Protein AF-A0A925KBS2-F1 (afdb_monomer_lite)

Radius of gyration: 14.4 Å; chains: 1; bounding box: 31×22×38 Å

Secondary structure (DSSP, 8-state):
-HHHHHIIIIIHHHHHHHHHHHTT--HHHHHHHHHHHHSPPPTHHHHHHHHTT--HHHHHHHHHHHHHHHHHHHHHHHHHHHHH-

pLDDT: mean 96.73, std 1.97, range [84.5, 98.5]

Structure (mmCIF, N/CA/C/O backbone):
data_AF-A0A925KBS2-F1
#
_entry.id   AF-A0A925KBS2-F1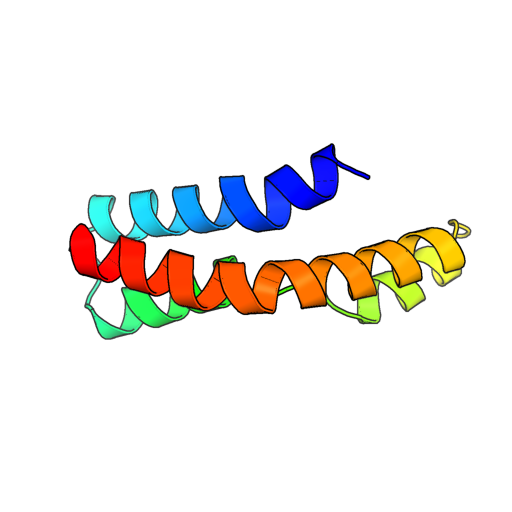
#
loop_
_atom_site.group_PDB
_atom_site.id
_atom_site.type_symbol
_atom_site.label_atom_id
_atom_site.label_alt_id
_atom_site.label_comp_id
_atom_site.label_asym_id
_atom_site.label_entity_id
_atom_site.label_seq_id
_atom_site.pdbx_PDB_ins_code
_atom_site.Cartn_x
_atom_site.Cartn_y
_atom_site.Cartn_z
_atom_site.occupancy
_atom_site.B_iso_or_equiv
_atom_site.auth_seq_id
_atom_site.auth_comp_id
_atom_site.auth_asym_id
_atom_site.auth_atom_id
_atom_site.pdbx_PDB_model_num
ATOM 1 N N . ALA A 1 1 ? -1.066 1.438 -16.917 1.00 84.50 1 ALA A N 1
ATOM 2 C CA . ALA A 1 1 ? -0.599 2.223 -15.750 1.00 84.50 1 ALA A CA 1
ATOM 3 C C . ALA A 1 1 ? -1.725 2.457 -14.742 1.00 84.50 1 ALA A C 1
ATOM 5 O O . ALA A 1 1 ? -1.606 1.967 -13.629 1.00 84.50 1 ALA A O 1
ATOM 6 N N . ALA A 1 2 ? -2.825 3.118 -15.138 1.00 91.12 2 ALA A N 1
ATOM 7 C CA . ALA A 1 2 ? -3.951 3.438 -14.248 1.00 91.12 2 ALA A CA 1
ATOM 8 C C . ALA A 1 2 ? -4.498 2.222 -13.480 1.00 91.12 2 ALA A C 1
ATOM 10 O O . ALA A 1 2 ? -4.556 2.269 -12.262 1.00 91.12 2 ALA A O 1
ATOM 11 N N . LEU A 1 3 ? -4.771 1.103 -14.165 1.00 95.56 3 LEU A N 1
ATOM 12 C CA . LEU A 1 3 ? -5.281 -0.116 -13.523 1.00 95.56 3 LEU A CA 1
ATOM 13 C C . LEU A 1 3 ? -4.397 -0.606 -12.360 1.00 95.56 3 LEU A C 1
ATOM 15 O O . LEU A 1 3 ? -4.905 -0.862 -11.274 1.00 95.56 3 LEU A O 1
ATOM 19 N N . PHE A 1 4 ? -3.075 -0.692 -12.561 1.00 94.31 4 PHE A N 1
ATOM 20 C CA . PHE A 1 4 ? -2.138 -1.111 -11.510 1.00 94.31 4 PHE A CA 1
ATOM 21 C C . PHE A 1 4 ? -2.185 -0.172 -10.301 1.00 94.31 4 PHE A C 1
ATOM 23 O O . PHE A 1 4 ? -2.206 -0.633 -9.162 1.00 94.31 4 PHE A O 1
ATOM 30 N N . MET A 1 5 ? -2.248 1.137 -10.554 1.00 95.25 5 MET A N 1
ATOM 31 C CA . MET A 1 5 ? -2.321 2.153 -9.503 1.00 95.25 5 MET A CA 1
ATOM 32 C C . MET A 1 5 ? -3.632 2.073 -8.729 1.00 95.25 5 MET A C 1
ATOM 34 O O . MET A 1 5 ? -3.613 2.084 -7.501 1.00 95.25 5 MET A O 1
ATOM 38 N N . THR A 1 6 ? -4.759 1.938 -9.429 1.00 95.75 6 THR A N 1
ATOM 39 C CA . THR A 1 6 ? -6.080 1.805 -8.809 1.00 95.75 6 THR A CA 1
ATOM 40 C C . THR A 1 6 ? -6.149 0.558 -7.936 1.00 95.75 6 THR A C 1
ATOM 42 O O . THR A 1 6 ? -6.606 0.632 -6.796 1.00 95.75 6 THR A O 1
ATOM 45 N N . ILE A 1 7 ? -5.647 -0.580 -8.4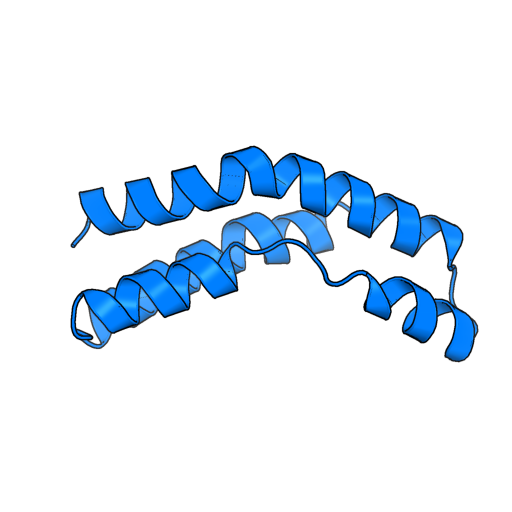23 1.00 96.19 7 ILE A N 1
ATOM 46 C CA . ILE A 1 7 ? -5.630 -1.814 -7.633 1.00 96.19 7 ILE A CA 1
ATOM 47 C C . ILE A 1 7 ? -4.767 -1.632 -6.381 1.00 96.19 7 ILE A C 1
ATOM 49 O O . ILE A 1 7 ? -5.228 -1.912 -5.275 1.00 96.19 7 ILE A O 1
ATOM 53 N N . ARG A 1 8 ? -3.534 -1.134 -6.535 1.00 96.88 8 ARG A N 1
ATOM 54 C CA . ARG A 1 8 ? -2.576 -1.036 -5.428 1.00 96.88 8 ARG A CA 1
ATOM 55 C C . ARG A 1 8 ? -2.977 -0.012 -4.367 1.00 96.88 8 ARG A C 1
ATOM 57 O O . ARG A 1 8 ? -2.803 -0.290 -3.187 1.00 96.88 8 ARG A O 1
ATOM 64 N N . HIS A 1 9 ? -3.477 1.153 -4.775 1.00 96.62 9 HIS A N 1
ATOM 65 C CA . HIS A 1 9 ? -3.680 2.296 -3.875 1.00 96.62 9 HIS A CA 1
ATOM 66 C C . HIS A 1 9 ? -5.132 2.569 -3.497 1.00 96.62 9 HIS A C 1
ATOM 68 O O . HIS A 1 9 ? -5.361 3.366 -2.594 1.00 96.62 9 HIS A O 1
ATOM 74 N N . ALA A 1 10 ? -6.104 1.932 -4.154 1.00 96.19 10 ALA A N 1
ATOM 75 C CA . ALA A 1 10 ? -7.512 2.077 -3.798 1.00 96.19 10 ALA A CA 1
ATOM 76 C C . ALA A 1 10 ? -8.131 0.729 -3.429 1.00 96.19 10 ALA A C 1
ATOM 78 O O . ALA A 1 10 ? -8.548 0.538 -2.291 1.00 96.19 10 ALA A O 1
ATOM 79 N N . VAL A 1 11 ? -8.144 -0.235 -4.353 1.00 97.75 11 VAL A N 1
ATOM 80 C CA . VAL A 1 11 ? -8.858 -1.507 -4.140 1.00 97.75 11 VAL A CA 1
ATOM 81 C C . VAL A 1 11 ? -8.259 -2.293 -2.975 1.00 97.75 11 VAL A C 1
ATOM 83 O O . VAL A 1 11 ? -8.986 -2.709 -2.078 1.00 97.75 11 VAL A O 1
ATOM 86 N N . LEU A 1 12 ? -6.936 -2.469 -2.954 1.00 97.88 12 LEU A N 1
ATOM 87 C CA . LEU A 1 12 ? -6.262 -3.246 -1.918 1.00 97.88 12 LEU A CA 1
ATOM 88 C C . LEU A 1 12 ? -6.427 -2.667 -0.495 1.00 97.88 12 LEU A C 1
ATOM 90 O O . LEU A 1 12 ? -6.820 -3.433 0.385 1.00 97.88 12 LEU A O 1
ATOM 94 N N . PRO A 1 13 ? -6.175 -1.368 -0.224 1.00 97.38 13 PRO A N 1
ATOM 95 C CA . PRO A 1 13 ? -6.386 -0.818 1.115 1.00 97.38 13 PRO A CA 1
ATOM 96 C C . PRO A 1 13 ? -7.862 -0.822 1.534 1.00 97.38 13 PRO A C 1
ATOM 98 O O . PRO A 1 13 ? -8.145 -1.103 2.696 1.00 97.38 13 PRO A O 1
ATOM 101 N N . LEU A 1 14 ? -8.808 -0.594 0.613 1.00 98.06 14 LEU A N 1
ATOM 102 C CA . LEU A 1 14 ? -10.241 -0.687 0.924 1.00 98.06 14 LEU A CA 1
ATOM 103 C C . LEU A 1 14 ? -10.653 -2.113 1.307 1.00 98.06 14 LEU A C 1
ATOM 105 O O . LEU A 1 14 ? -11.364 -2.303 2.293 1.00 98.06 14 LEU A O 1
ATOM 109 N N . LEU A 1 15 ? -10.167 -3.118 0.572 1.00 98.44 15 LEU A N 1
ATOM 110 C CA . LEU A 1 15 ? -10.394 -4.522 0.918 1.00 98.44 15 LEU A CA 1
ATOM 111 C C . LEU A 1 15 ? -9.763 -4.882 2.263 1.00 98.44 15 LEU A C 1
ATOM 113 O O . LEU A 1 15 ? -10.378 -5.607 3.038 1.00 98.44 15 LEU A O 1
ATOM 117 N N . ALA A 1 16 ? -8.571 -4.362 2.564 1.00 98.25 16 ALA A N 1
ATOM 118 C CA . ALA A 1 16 ? -7.932 -4.578 3.856 1.00 98.25 16 ALA A CA 1
ATOM 119 C C . ALA A 1 16 ? -8.783 -4.014 5.003 1.00 98.25 16 ALA A C 1
ATOM 121 O O . ALA A 1 16 ? -9.043 -4.741 5.956 1.00 98.25 16 ALA A O 1
ATOM 122 N N . VAL A 1 17 ? -9.273 -2.771 4.892 1.00 98.38 17 VAL A N 1
ATOM 123 C CA . VAL A 1 17 ? -10.180 -2.168 5.888 1.00 98.38 17 VAL A CA 1
ATOM 124 C C . VAL A 1 17 ? -11.446 -3.011 6.055 1.00 98.38 17 VAL A C 1
ATOM 126 O O . VAL A 1 17 ? -11.799 -3.368 7.176 1.00 98.38 17 VAL A O 1
ATOM 129 N N . ALA A 1 18 ? -12.097 -3.394 4.955 1.00 98.25 18 ALA A N 1
ATOM 130 C CA . ALA A 1 18 ? -13.300 -4.222 5.013 1.00 98.25 18 ALA A CA 1
ATOM 131 C C . ALA A 1 18 ? -13.042 -5.567 5.713 1.00 98.25 18 ALA A C 1
ATOM 133 O O . ALA A 1 18 ? -13.831 -5.987 6.557 1.00 98.25 18 ALA A O 1
ATOM 134 N N . LEU A 1 19 ? -11.921 -6.224 5.402 1.00 98.38 19 LEU A N 1
ATOM 135 C CA . LEU A 1 19 ? -11.591 -7.540 5.940 1.00 98.38 19 LEU A CA 1
ATOM 136 C C . LEU A 1 19 ? -11.254 -7.490 7.434 1.00 98.38 19 LEU A C 1
ATOM 138 O O . LEU A 1 19 ? -11.726 -8.339 8.189 1.00 98.38 19 LEU A O 1
ATOM 142 N N . VAL A 1 20 ? -10.461 -6.507 7.875 1.00 98.50 20 VAL A N 1
ATOM 143 C CA . VAL A 1 20 ? -10.065 -6.409 9.290 1.00 98.50 20 VAL A CA 1
ATOM 144 C C . VAL A 1 20 ? -11.249 -6.071 10.201 1.00 98.50 20 VAL A C 1
ATOM 146 O O . VAL A 1 20 ? -11.290 -6.554 11.333 1.00 98.50 20 VAL A O 1
ATOM 149 N N . LEU A 1 21 ? -12.217 -5.297 9.692 1.00 97.81 21 LEU A N 1
ATOM 150 C CA . LEU A 1 21 ? -13.474 -5.000 10.381 1.00 97.81 21 LEU A CA 1
ATOM 151 C C . LEU A 1 21 ? -14.410 -6.214 10.385 1.00 97.81 21 LEU A C 1
ATOM 153 O O . LEU A 1 21 ? -14.928 -6.579 11.436 1.00 97.81 21 LEU A O 1
ATOM 157 N N . TRP A 1 22 ? -14.591 -6.877 9.236 1.00 98.25 22 TRP A N 1
ATOM 158 C CA . TRP A 1 22 ? -15.474 -8.045 9.112 1.00 98.25 22 TRP A CA 1
ATOM 159 C C . TRP A 1 22 ? -15.041 -9.215 10.001 1.00 98.25 22 TRP A C 1
ATOM 161 O O . TRP A 1 22 ? -15.876 -9.890 10.596 1.00 98.25 22 TRP A O 1
ATOM 171 N N . LEU A 1 23 ? -13.732 -9.430 10.125 1.00 98.12 23 LEU A N 1
ATOM 172 C CA . LEU A 1 23 ? -13.155 -10.471 10.974 1.00 98.12 23 LEU A CA 1
ATOM 173 C C . LEU A 1 23 ? -12.955 -10.027 12.438 1.00 98.12 23 LEU A C 1
ATOM 175 O O . LEU A 1 23 ? -12.438 -10.811 13.231 1.00 98.12 23 LEU A O 1
ATOM 179 N N . ALA A 1 24 ? -13.330 -8.790 12.796 1.00 96.88 24 ALA A N 1
ATOM 180 C CA . ALA A 1 24 ? -13.205 -8.220 14.141 1.00 96.88 24 ALA A CA 1
ATOM 181 C C . ALA A 1 24 ? -11.797 -8.370 14.764 1.00 96.88 24 ALA A C 1
ATOM 183 O O . ALA A 1 24 ? -11.645 -8.762 15.923 1.00 96.88 24 ALA A O 1
ATOM 184 N N . LEU A 1 25 ? -10.746 -8.068 13.989 1.00 97.56 25 LEU A N 1
ATOM 185 C CA . LEU A 1 25 ? -9.357 -8.190 14.458 1.00 97.56 25 LEU A CA 1
ATOM 186 C C . LEU A 1 25 ? -9.048 -7.207 15.594 1.00 97.56 25 LEU A C 1
ATOM 188 O O . LEU A 1 25 ? -9.629 -6.126 15.674 1.00 97.56 25 LEU A O 1
ATOM 192 N N . ALA A 1 26 ? -8.052 -7.543 16.420 1.00 97.62 26 ALA A N 1
ATOM 193 C CA . ALA A 1 26 ? -7.573 -6.647 17.468 1.00 97.62 26 ALA A CA 1
ATOM 194 C C . ALA A 1 26 ? -6.995 -5.341 16.870 1.00 97.62 26 ALA A C 1
ATOM 196 O O . ALA A 1 26 ? -6.311 -5.405 15.843 1.00 97.62 26 ALA A O 1
ATOM 197 N N . PRO A 1 27 ? -7.160 -4.167 17.518 1.00 95.94 27 PRO A N 1
ATOM 198 C CA . PRO A 1 27 ? -6.829 -2.863 16.923 1.00 95.94 27 PRO A CA 1
ATOM 199 C C . PRO A 1 27 ? -5.397 -2.742 16.382 1.00 95.94 27 PRO A C 1
ATOM 201 O O . PRO A 1 27 ? -5.171 -2.191 15.305 1.00 95.94 27 PRO A O 1
ATOM 204 N N . ALA A 1 28 ? -4.419 -3.316 17.089 1.00 96.69 28 ALA A N 1
ATOM 205 C CA . ALA A 1 28 ? -3.027 -3.320 16.643 1.00 96.69 28 ALA A CA 1
ATOM 206 C C . ALA A 1 28 ? -2.835 -4.098 15.327 1.00 96.69 28 ALA A C 1
ATOM 208 O O . ALA A 1 28 ? -2.102 -3.653 14.446 1.00 96.69 28 ALA A O 1
ATOM 209 N N . GLN A 1 29 ? -3.521 -5.233 15.161 1.00 97.88 29 GLN A N 1
ATOM 210 C CA . GLN A 1 29 ? -3.449 -6.041 13.941 1.00 97.88 29 GLN A CA 1
ATOM 211 C C . GLN A 1 29 ? -4.132 -5.334 12.766 1.00 97.88 29 GLN A C 1
ATOM 213 O O . GLN A 1 29 ? -3.588 -5.342 11.662 1.00 97.88 29 GLN A O 1
ATOM 218 N N . GLN A 1 30 ? -5.275 -4.678 13.006 1.00 98.19 30 GLN A N 1
ATOM 219 C CA . GLN A 1 30 ? -5.972 -3.893 11.982 1.00 98.19 30 GLN A CA 1
ATOM 220 C C . GLN A 1 30 ? -5.055 -2.808 11.405 1.00 98.19 30 GLN A C 1
ATOM 222 O O . GLN A 1 30 ? -4.880 -2.723 10.188 1.00 98.19 30 GLN A O 1
ATOM 227 N N . ALA A 1 31 ? -4.416 -2.024 12.283 1.00 97.50 31 ALA A N 1
ATOM 228 C CA . ALA A 1 31 ? -3.522 -0.942 11.885 1.00 97.50 31 ALA A CA 1
ATOM 229 C C . ALA A 1 31 ? -2.335 -1.452 11.055 1.00 97.50 31 ALA A C 1
ATOM 231 O O . ALA A 1 31 ? -2.018 -0.869 10.019 1.00 97.50 31 ALA A O 1
ATOM 232 N N . VAL A 1 32 ? -1.714 -2.564 11.466 1.00 98.06 32 VAL A N 1
ATOM 233 C CA . VAL A 1 32 ? -0.606 -3.181 10.720 1.00 98.06 32 VAL A CA 1
ATOM 234 C C . VAL A 1 32 ? -1.071 -3.632 9.336 1.00 98.06 32 VAL A C 1
ATOM 236 O O . VAL A 1 32 ? -0.456 -3.264 8.337 1.00 98.06 32 VAL A O 1
ATOM 239 N N . ILE A 1 33 ? -2.170 -4.383 9.245 1.00 98.38 33 ILE A N 1
ATOM 240 C CA . ILE A 1 33 ? -2.653 -4.924 7.966 1.00 98.38 33 ILE A CA 1
ATOM 241 C C . ILE A 1 33 ? -3.020 -3.796 6.995 1.00 98.38 33 ILE A C 1
ATOM 243 O O . ILE A 1 33 ? -2.588 -3.818 5.840 1.00 98.38 33 ILE A O 1
ATOM 247 N N . VAL A 1 34 ? -3.761 -2.785 7.458 1.00 98.19 34 VAL A N 1
ATOM 248 C CA . VAL A 1 34 ? -4.161 -1.647 6.616 1.00 98.19 34 VAL A CA 1
ATOM 249 C C . VAL A 1 34 ? -2.950 -0.810 6.199 1.00 98.19 34 VAL A C 1
ATOM 251 O O . VAL A 1 34 ? -2.850 -0.438 5.028 1.00 98.19 34 VAL A O 1
ATOM 254 N N . ALA A 1 35 ? -1.984 -0.576 7.096 1.00 97.56 35 ALA A N 1
ATOM 255 C CA . ALA A 1 35 ? -0.751 0.131 6.750 1.00 97.56 35 ALA A CA 1
ATOM 256 C C . ALA A 1 35 ? 0.035 -0.603 5.651 1.00 97.56 35 ALA A C 1
ATOM 258 O O . ALA A 1 35 ? 0.401 0.009 4.647 1.00 97.56 35 ALA A O 1
ATOM 259 N N . PHE A 1 36 ? 0.241 -1.918 5.787 1.00 97.62 36 PHE A N 1
ATOM 260 C CA . PHE A 1 36 ? 0.942 -2.727 4.781 1.00 97.62 36 PHE A CA 1
ATOM 261 C C . PHE A 1 36 ? 0.194 -2.791 3.441 1.00 97.62 36 PH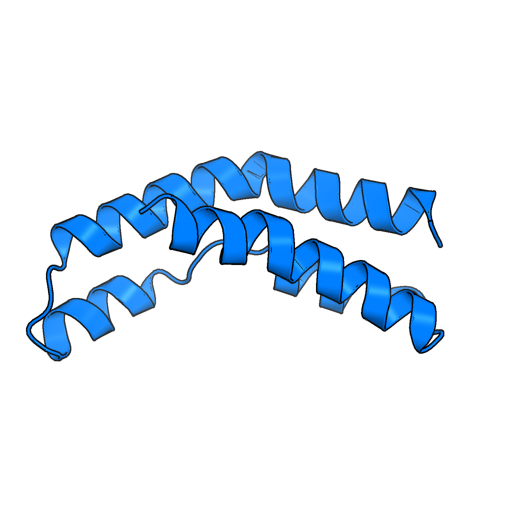E A C 1
ATOM 263 O O . PHE A 1 36 ? 0.817 -2.759 2.373 1.00 97.62 36 PHE A O 1
ATOM 270 N N . ALA A 1 37 ? -1.138 -2.843 3.473 1.00 97.75 37 ALA A N 1
ATOM 271 C CA . ALA A 1 37 ? -1.967 -2.796 2.271 1.00 97.75 37 ALA A CA 1
ATOM 272 C C . ALA A 1 37 ? -1.858 -1.451 1.533 1.00 97.75 37 ALA A C 1
ATOM 274 O O . ALA A 1 37 ? -1.918 -1.425 0.305 1.00 97.75 37 ALA A O 1
ATOM 275 N N . ALA A 1 38 ? -1.641 -0.351 2.257 1.00 97.31 38 ALA A N 1
ATOM 276 C CA . ALA A 1 38 ? -1.509 0.988 1.689 1.00 97.31 38 ALA A CA 1
ATOM 277 C C . ALA A 1 38 ? -0.072 1.369 1.272 1.00 97.31 38 ALA A C 1
ATOM 279 O O . ALA A 1 38 ? 0.124 2.417 0.652 1.00 97.31 38 ALA A O 1
ATOM 280 N N . LEU A 1 39 ? 0.935 0.535 1.571 1.00 96.81 39 LEU A N 1
ATOM 281 C CA . LEU A 1 39 ? 2.322 0.775 1.152 1.00 96.81 39 LEU A CA 1
ATOM 282 C C . LEU A 1 39 ? 2.454 0.877 -0.381 1.00 96.81 39 LEU A C 1
ATOM 284 O O . LEU A 1 39 ? 1.680 0.244 -1.114 1.00 96.81 39 LEU A O 1
ATOM 288 N N . PRO A 1 40 ? 3.443 1.637 -0.884 1.00 96.38 40 PRO A N 1
ATOM 289 C CA . PRO A 1 40 ? 3.721 1.713 -2.310 1.00 96.38 40 PRO A CA 1
ATOM 290 C C . PRO A 1 40 ? 4.276 0.401 -2.871 1.00 96.38 40 PRO A C 1
ATOM 292 O O . PRO A 1 40 ? 4.651 -0.524 -2.151 1.00 96.38 40 PRO A O 1
ATOM 295 N N . THR A 1 41 ? 4.330 0.333 -4.197 1.00 95.50 41 THR A N 1
ATOM 296 C CA . THR A 1 41 ? 4.915 -0.790 -4.933 1.00 95.50 41 THR A CA 1
ATOM 297 C C . THR A 1 41 ? 6.407 -0.911 -4.615 1.00 95.50 41 THR A C 1
ATOM 299 O O . THR A 1 41 ? 7.138 0.076 -4.661 1.00 95.50 41 THR A O 1
ATOM 302 N N . ALA A 1 42 ? 6.872 -2.126 -4.316 1.00 95.50 42 ALA A N 1
ATOM 303 C CA . ALA A 1 42 ? 8.268 -2.381 -3.971 1.00 95.50 42 ALA A CA 1
ATOM 304 C C . ALA A 1 42 ? 9.229 -2.049 -5.127 1.00 95.50 42 ALA A C 1
ATOM 306 O O . ALA A 1 42 ? 8.983 -2.401 -6.282 1.00 95.50 42 ALA 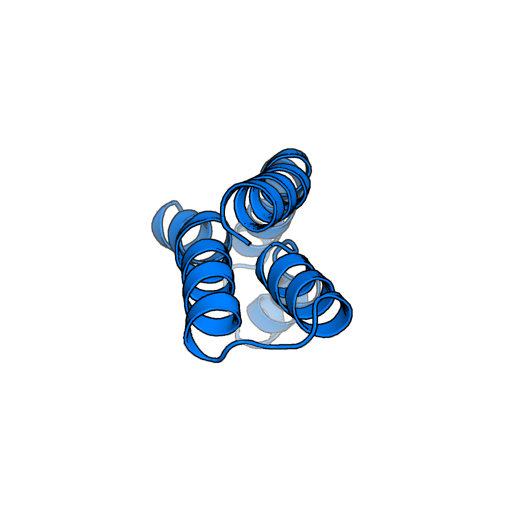A O 1
ATOM 307 N N . SER A 1 43 ? 10.379 -1.452 -4.802 1.00 93.00 43 SER A N 1
ATOM 308 C CA . SER A 1 43 ? 11.422 -1.115 -5.781 1.00 93.00 43 SER A CA 1
ATOM 309 C C . SER A 1 43 ? 12.029 -2.347 -6.464 1.00 93.00 43 SER A C 1
ATOM 311 O O . SER A 1 43 ? 12.454 -2.267 -7.615 1.00 93.00 43 SER A O 1
ATOM 313 N N . SER A 1 44 ? 12.001 -3.516 -5.815 1.00 95.75 44 SER A N 1
ATOM 314 C CA . SER A 1 44 ? 12.446 -4.791 -6.397 1.00 95.75 44 SER A CA 1
ATOM 315 C C . SER A 1 44 ? 11.636 -5.219 -7.628 1.00 95.75 44 SER A C 1
ATOM 317 O O . SER A 1 44 ? 12.149 -5.986 -8.446 1.00 95.75 44 SER A O 1
ATOM 319 N N . ALA A 1 45 ? 10.424 -4.682 -7.824 1.00 95.56 45 ALA A N 1
ATOM 320 C CA . ALA A 1 45 ? 9.624 -4.919 -9.024 1.00 95.56 45 ALA A CA 1
ATOM 321 C C . ALA A 1 45 ? 10.345 -4.457 -10.301 1.00 95.56 45 ALA A C 1
ATOM 323 O O . ALA A 1 45 ? 10.240 -5.119 -11.331 1.00 95.56 45 ALA A O 1
ATOM 324 N N . TYR A 1 46 ? 11.129 -3.373 -10.228 1.00 96.12 46 TYR A N 1
ATOM 325 C CA . TYR A 1 46 ? 11.975 -2.927 -11.338 1.00 96.12 46 TYR A CA 1
ATOM 326 C C . TYR A 1 46 ? 13.008 -3.993 -11.713 1.00 96.12 46 TYR A C 1
ATOM 328 O O . TYR A 1 46 ? 13.117 -4.378 -12.877 1.00 96.12 46 TYR A O 1
ATOM 336 N N . VAL A 1 47 ? 13.735 -4.508 -10.717 1.00 96.38 47 VAL A N 1
ATOM 337 C CA . VAL A 1 47 ? 14.776 -5.523 -10.927 1.00 96.38 47 VAL A CA 1
ATOM 338 C C . VAL A 1 47 ? 14.168 -6.785 -11.531 1.00 96.38 47 VAL A C 1
ATOM 340 O O . VAL A 1 47 ? 14.720 -7.337 -12.482 1.00 96.38 47 VAL A O 1
ATOM 343 N N . LEU A 1 48 ? 13.019 -7.224 -11.012 1.00 97.19 48 LEU A N 1
ATOM 344 C CA . LEU A 1 48 ? 12.316 -8.393 -11.529 1.00 97.19 48 LEU A CA 1
ATOM 345 C C . LEU A 1 48 ? 11.840 -8.173 -12.972 1.00 97.19 48 LEU A C 1
ATOM 347 O O . LEU A 1 48 ? 12.042 -9.042 -13.814 1.00 97.19 48 LEU A O 1
ATOM 351 N N . ALA A 1 49 ? 11.276 -7.003 -13.282 1.00 97.00 49 ALA A N 1
ATOM 352 C CA . ALA A 1 49 ? 10.831 -6.673 -14.632 1.00 97.00 49 ALA A CA 1
ATOM 353 C C . ALA A 1 49 ? 11.981 -6.724 -15.645 1.00 97.00 49 ALA A C 1
ATOM 355 O O . ALA A 1 49 ? 11.828 -7.340 -16.695 1.00 97.00 49 ALA A O 1
ATOM 356 N N . VAL A 1 50 ? 13.143 -6.153 -15.311 1.00 97.50 50 VAL A N 1
ATOM 357 C CA . VAL A 1 50 ? 14.336 -6.214 -16.174 1.00 97.50 50 VAL A CA 1
ATOM 358 C C . VAL A 1 50 ? 14.827 -7.656 -16.335 1.00 97.50 50 VAL A C 1
ATOM 360 O O . VAL A 1 50 ? 15.140 -8.075 -17.447 1.00 97.50 50 VAL A O 1
ATOM 363 N N . ARG A 1 51 ? 14.849 -8.449 -15.253 1.00 97.06 51 ARG A N 1
ATOM 364 C CA . ARG A 1 51 ? 15.289 -9.857 -15.302 1.00 97.06 51 ARG A CA 1
ATOM 365 C C . ARG A 1 51 ? 14.363 -10.763 -16.114 1.00 97.06 51 ARG A C 1
ATOM 367 O O . ARG A 1 51 ? 14.836 -11.750 -16.660 1.00 97.06 51 ARG A O 1
ATOM 374 N N . MET A 1 52 ? 13.077 -10.432 -16.214 1.00 97.94 52 MET A N 1
ATOM 375 C CA . MET A 1 52 ? 12.102 -11.168 -17.029 1.00 97.94 52 MET A CA 1
ATOM 376 C C . MET A 1 52 ? 12.012 -10.658 -18.480 1.00 97.94 52 MET A C 1
ATOM 378 O O . MET A 1 52 ? 11.096 -11.044 -19.200 1.00 97.94 52 MET A O 1
ATOM 382 N N . GLY A 1 53 ? 12.920 -9.775 -18.920 1.00 96.50 53 GLY A N 1
ATOM 383 C CA . GLY A 1 53 ? 12.898 -9.200 -20.273 1.00 96.50 53 GLY A CA 1
ATOM 384 C C . GLY A 1 53 ? 11.814 -8.135 -20.495 1.00 96.50 53 GLY A C 1
ATOM 385 O O . GLY A 1 53 ? 11.505 -7.796 -21.634 1.00 96.50 53 GLY A O 1
ATOM 386 N N . GLY A 1 54 ? 11.219 -7.610 -19.422 1.00 96.25 54 GLY A N 1
ATOM 387 C CA . GLY A 1 54 ? 10.208 -6.556 -19.464 1.00 96.25 54 GLY A CA 1
ATOM 388 C C . GLY A 1 54 ? 10.783 -5.134 -19.509 1.00 96.25 54 GLY A C 1
ATOM 389 O O . GLY A 1 54 ? 11.990 -4.897 -19.454 1.00 96.25 54 GLY A O 1
ATOM 390 N N . HIS A 1 55 ? 9.890 -4.142 -19.565 1.00 96.94 55 HIS A N 1
ATOM 391 C CA . HIS A 1 55 ? 10.259 -2.726 -19.657 1.00 96.94 55 HIS A CA 1
ATOM 392 C C . HIS A 1 55 ? 10.608 -2.110 -18.293 1.00 96.94 55 HIS A C 1
ATOM 394 O O . HIS A 1 55 ? 9.748 -1.552 -17.607 1.00 96.94 55 HIS A O 1
ATOM 400 N N . GLY A 1 56 ? 11.892 -2.142 -17.926 1.00 95.56 56 GLY A N 1
ATOM 401 C CA . GLY A 1 56 ? 12.389 -1.575 -16.666 1.00 95.56 56 GLY A CA 1
ATOM 402 C C . GLY A 1 56 ? 12.016 -0.103 -16.453 1.00 95.56 56 GLY A C 1
ATOM 403 O O . GLY A 1 56 ? 11.469 0.239 -15.410 1.00 95.56 56 GLY A O 1
ATOM 404 N N . GLY A 1 57 ? 12.233 0.765 -17.448 1.00 96.50 57 GLY A N 1
ATOM 405 C CA . GLY A 1 57 ? 11.932 2.200 -17.325 1.00 96.50 57 GLY A CA 1
ATOM 406 C C . GLY A 1 57 ? 10.460 2.495 -17.006 1.00 96.50 57 GLY A C 1
ATOM 407 O O . GLY A 1 57 ? 10.163 3.342 -16.166 1.00 96.50 57 GLY A O 1
ATOM 408 N N . PHE A 1 58 ? 9.534 1.736 -17.601 1.00 96.38 58 PHE A N 1
ATOM 409 C CA . PHE A 1 58 ? 8.106 1.855 -17.303 1.00 96.38 58 PHE A CA 1
ATOM 410 C C . PHE A 1 58 ? 7.798 1.464 -15.852 1.00 96.38 58 PHE A C 1
ATOM 412 O O . PHE A 1 58 ? 7.097 2.194 -15.152 1.00 96.38 58 PHE A O 1
ATOM 419 N N . VAL A 1 59 ? 8.358 0.350 -15.370 1.00 97.25 59 VAL A N 1
ATOM 420 C CA . VAL A 1 59 ? 8.149 -0.111 -13.988 1.00 97.25 59 VAL A CA 1
ATOM 421 C C . VAL A 1 59 ? 8.794 0.834 -12.976 1.00 97.25 59 VAL A C 1
ATOM 423 O O . VAL A 1 59 ? 8.173 1.128 -11.959 1.00 97.25 59 VAL A O 1
ATOM 426 N N . ALA A 1 60 ? 9.981 1.373 -13.263 1.00 97.00 60 ALA A N 1
ATOM 427 C CA . ALA A 1 60 ? 10.608 2.397 -12.429 1.00 97.00 60 ALA A CA 1
ATOM 428 C C . ALA A 1 60 ? 9.702 3.632 -12.286 1.00 97.00 60 ALA A C 1
ATOM 430 O O . ALA A 1 60 ? 9.449 4.078 -11.168 1.00 97.00 60 ALA A O 1
ATOM 431 N N . GLY A 1 61 ? 9.131 4.119 -13.396 1.00 97.00 61 GLY A N 1
ATOM 432 C CA . GLY A 1 61 ? 8.165 5.221 -13.373 1.00 97.00 61 GLY A CA 1
ATOM 433 C C . GLY A 1 61 ? 6.910 4.903 -12.552 1.00 97.00 61 GLY A C 1
ATOM 434 O O . GLY A 1 61 ? 6.445 5.746 -11.782 1.00 97.00 61 GLY A O 1
ATOM 435 N N . LEU A 1 62 ? 6.388 3.673 -12.644 1.00 97.00 62 LEU A N 1
ATOM 436 C CA . LEU A 1 62 ? 5.281 3.228 -11.792 1.00 97.00 62 LEU A CA 1
ATOM 437 C C . LEU A 1 62 ? 5.670 3.196 -10.309 1.00 97.00 62 LEU A C 1
ATOM 439 O O . LEU A 1 62 ? 4.874 3.616 -9.478 1.00 97.00 62 LEU A O 1
ATOM 443 N N . VAL A 1 63 ? 6.872 2.748 -9.948 1.00 97.12 63 VAL A N 1
ATOM 444 C CA . VAL A 1 63 ? 7.323 2.765 -8.546 1.00 97.12 63 VAL A CA 1
ATOM 445 C C . VAL A 1 63 ? 7.363 4.200 -8.014 1.00 97.12 63 VAL A C 1
ATOM 447 O O . VAL A 1 63 ? 6.827 4.459 -6.939 1.00 97.12 63 VAL A O 1
ATOM 450 N N . THR A 1 64 ? 7.904 5.157 -8.772 1.00 96.94 64 THR A N 1
ATOM 451 C CA . THR A 1 64 ? 7.944 6.572 -8.359 1.00 96.94 64 THR A CA 1
ATOM 452 C C . THR A 1 64 ? 6.544 7.154 -8.158 1.00 96.94 64 THR A C 1
ATOM 454 O O . THR A 1 64 ? 6.265 7.741 -7.113 1.00 96.94 64 THR A O 1
ATOM 457 N N . LEU A 1 65 ? 5.644 6.956 -9.126 1.00 97.12 65 LEU A N 1
ATOM 458 C CA . LEU A 1 65 ? 4.256 7.419 -9.027 1.00 97.12 65 LEU A CA 1
ATOM 459 C C . LEU A 1 65 ? 3.519 6.762 -7.853 1.00 97.12 65 LEU A C 1
ATOM 461 O O . LEU A 1 65 ? 2.784 7.431 -7.132 1.00 97.12 65 LEU A O 1
ATOM 465 N N . SER A 1 66 ? 3.753 5.469 -7.630 1.00 96.75 66 SER A N 1
ATOM 466 C CA . SER A 1 66 ? 3.171 4.706 -6.527 1.00 96.75 66 SER A CA 1
ATOM 467 C C . SER A 1 66 ? 3.611 5.263 -5.172 1.00 96.75 66 SER A C 1
ATOM 469 O O . SER A 1 66 ? 2.784 5.426 -4.276 1.00 96.75 66 SER A O 1
ATOM 471 N N . THR A 1 67 ? 4.887 5.630 -5.036 1.00 96.94 67 THR A N 1
ATOM 472 C CA . THR A 1 67 ? 5.412 6.291 -3.835 1.00 96.94 67 THR A CA 1
ATOM 473 C C . THR A 1 67 ? 4.724 7.629 -3.583 1.00 96.94 67 THR A C 1
ATOM 475 O O . THR A 1 67 ? 4.259 7.856 -2.469 1.00 96.94 67 THR A O 1
ATOM 478 N N . LEU A 1 68 ? 4.582 8.479 -4.607 1.00 97.25 68 LEU A N 1
ATOM 479 C CA . LEU A 1 68 ? 3.903 9.775 -4.472 1.00 97.25 68 LEU A CA 1
ATOM 480 C C . LEU A 1 68 ? 2.435 9.615 -4.059 1.00 97.25 68 LEU A C 1
ATOM 482 O O . LEU A 1 68 ? 1.973 10.297 -3.148 1.00 97.25 68 LEU A O 1
ATOM 486 N N . ILE A 1 69 ? 1.709 8.682 -4.683 1.00 97.12 69 ILE A N 1
ATOM 487 C CA . ILE A 1 69 ? 0.312 8.402 -4.328 1.00 97.12 69 ILE A CA 1
ATOM 488 C C . ILE A 1 69 ? 0.221 7.877 -2.889 1.00 97.12 69 ILE A C 1
ATOM 490 O O . ILE A 1 69 ? -0.649 8.310 -2.135 1.00 97.12 69 ILE A O 1
ATOM 494 N N . ALA A 1 70 ? 1.127 6.986 -2.474 1.00 96.81 70 ALA A N 1
ATOM 495 C CA . ALA A 1 70 ? 1.134 6.420 -1.125 1.00 96.81 70 ALA A CA 1
ATOM 496 C C . ALA A 1 70 ? 1.409 7.451 -0.019 1.00 96.81 70 ALA A C 1
ATOM 498 O O . ALA A 1 70 ? 0.920 7.252 1.093 1.00 96.81 70 ALA A O 1
ATOM 499 N N . MET A 1 71 ? 2.118 8.555 -0.302 1.00 97.44 71 MET A N 1
ATOM 500 C CA . MET A 1 71 ? 2.341 9.631 0.681 1.00 97.44 71 MET A CA 1
ATOM 501 C C . MET A 1 71 ? 1.021 10.179 1.237 1.00 97.44 71 MET A C 1
ATOM 503 O O . MET A 1 71 ? 0.937 10.467 2.427 1.00 97.44 71 MET A O 1
ATOM 507 N N . ALA A 1 72 ? -0.014 10.273 0.396 1.00 96.44 72 ALA A N 1
ATOM 508 C CA . ALA A 1 72 ? -1.370 10.610 0.825 1.00 96.44 72 ALA A CA 1
ATOM 509 C C . ALA A 1 72 ? -2.221 9.357 1.095 1.00 96.44 72 ALA A C 1
ATOM 511 O O . ALA A 1 72 ? -2.991 9.322 2.049 1.00 96.44 72 ALA A O 1
ATOM 512 N N . GLY A 1 73 ? -2.076 8.305 0.287 1.00 96.25 73 GLY A N 1
ATOM 513 C CA . GLY A 1 73 ? -2.903 7.100 0.374 1.00 96.25 73 GLY A CA 1
ATOM 514 C C . GLY A 1 73 ? -2.782 6.359 1.708 1.00 96.25 73 GLY A C 1
ATOM 515 O O . GLY A 1 73 ? -3.791 5.916 2.249 1.00 96.25 73 GLY A O 1
ATOM 516 N N . LEU A 1 74 ? -1.576 6.266 2.274 1.00 97.06 74 LEU A N 1
ATOM 517 C CA . LEU A 1 74 ? -1.348 5.587 3.550 1.00 97.06 74 LEU A CA 1
ATOM 518 C C . LEU A 1 74 ? -2.01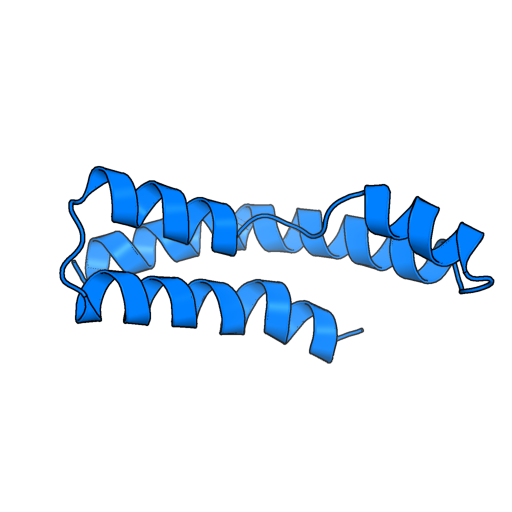0 6.294 4.744 1.00 97.06 74 LEU A C 1
ATOM 520 O O . LEU A 1 74 ? -2.778 5.632 5.448 1.00 97.06 74 LEU A O 1
ATOM 524 N N . PRO A 1 75 ? -1.793 7.605 4.990 1.00 97.50 75 PRO A N 1
ATOM 525 C CA . PRO A 1 75 ? -2.494 8.285 6.076 1.00 97.50 75 PRO A CA 1
ATOM 526 C C . PRO A 1 75 ? -4.013 8.303 5.861 1.00 97.50 75 PRO A C 1
ATOM 528 O O . PRO A 1 75 ? -4.751 8.146 6.832 1.00 97.50 75 PRO A O 1
ATOM 531 N N . LEU A 1 76 ? -4.493 8.414 4.616 1.00 97.88 76 LEU A N 1
ATOM 532 C CA . LEU A 1 76 ? -5.927 8.349 4.314 1.00 97.88 76 LEU A CA 1
ATOM 533 C C . LEU A 1 76 ? -6.531 6.972 4.624 1.00 97.88 76 LEU A C 1
ATOM 535 O O . LEU A 1 76 ? -7.616 6.908 5.196 1.00 97.88 76 LEU A O 1
ATOM 539 N N . ALA A 1 77 ? -5.837 5.875 4.310 1.00 97.50 77 ALA A N 1
ATOM 540 C CA . ALA A 1 77 ? -6.307 4.524 4.624 1.00 97.50 77 ALA A CA 1
ATOM 541 C C . ALA A 1 77 ? -6.411 4.286 6.140 1.00 97.50 77 ALA A C 1
ATOM 543 O O . ALA A 1 77 ? -7.393 3.713 6.613 1.00 97.50 77 ALA A O 1
ATOM 544 N N . LEU A 1 78 ? -5.434 4.767 6.917 1.00 97.81 78 LEU A N 1
ATOM 545 C CA . LEU A 1 78 ? -5.471 4.676 8.380 1.00 97.81 78 LEU A CA 1
ATOM 546 C C . LEU A 1 78 ? -6.542 5.586 8.994 1.00 97.81 78 LEU A C 1
ATOM 548 O O . LEU A 1 78 ? -7.212 5.186 9.945 1.00 97.81 78 LEU A O 1
ATOM 552 N N . ALA A 1 79 ? -6.737 6.787 8.442 1.00 97.94 79 ALA A N 1
ATOM 553 C CA . ALA A 1 79 ? -7.817 7.679 8.853 1.00 97.94 79 ALA A CA 1
ATOM 554 C C . ALA A 1 79 ? -9.195 7.059 8.577 1.00 97.94 79 ALA A C 1
ATOM 556 O O . ALA A 1 79 ? -10.075 7.134 9.431 1.00 97.94 79 ALA A O 1
ATOM 557 N N . LEU A 1 80 ? -9.361 6.400 7.425 1.00 98.00 80 LEU A N 1
ATOM 558 C CA . LEU A 1 80 ? -10.579 5.673 7.078 1.00 98.00 80 LEU A CA 1
ATOM 559 C C . LEU A 1 80 ? -10.840 4.513 8.043 1.00 98.00 80 LEU A C 1
ATOM 561 O O . LEU A 1 80 ? -11.950 4.402 8.549 1.00 98.00 80 LEU A O 1
ATOM 565 N N . LEU A 1 81 ? -9.828 3.686 8.340 1.00 97.94 81 LEU A N 1
ATOM 566 C CA . LEU A 1 81 ? -9.962 2.618 9.336 1.00 97.94 81 LEU A CA 1
ATOM 567 C C . LEU A 1 81 ? -10.425 3.188 10.680 1.00 97.94 81 LEU A C 1
ATOM 569 O O . LEU A 1 81 ? -11.395 2.702 11.245 1.00 97.94 81 LEU A O 1
ATOM 573 N N . ARG A 1 82 ? -9.770 4.249 11.163 1.00 96.94 82 ARG A N 1
ATOM 574 C CA . ARG A 1 82 ? -10.126 4.904 12.429 1.00 96.94 82 ARG A CA 1
ATOM 575 C C . ARG A 1 82 ? -11.546 5.482 12.432 1.00 96.94 82 ARG A C 1
ATOM 577 O O . ARG A 1 82 ? -12.135 5.598 13.497 1.00 96.94 82 ARG A O 1
ATOM 584 N N . ALA A 1 83 ? -12.067 5.904 11.284 1.00 97.12 83 ALA A N 1
ATOM 585 C CA . ALA A 1 83 ? -13.425 6.431 11.179 1.00 97.12 83 ALA A CA 1
ATOM 586 C C . ALA A 1 83 ? -14.503 5.329 11.177 1.00 97.12 83 ALA A C 1
ATOM 588 O O . ALA A 1 83 ? -15.664 5.633 11.439 1.00 97.12 83 ALA A O 1
ATOM 589 N N . LEU A 1 84 ? -14.134 4.088 10.843 1.00 96.06 84 LEU A N 1
ATOM 590 C CA . LEU A 1 84 ? -15.056 2.959 10.6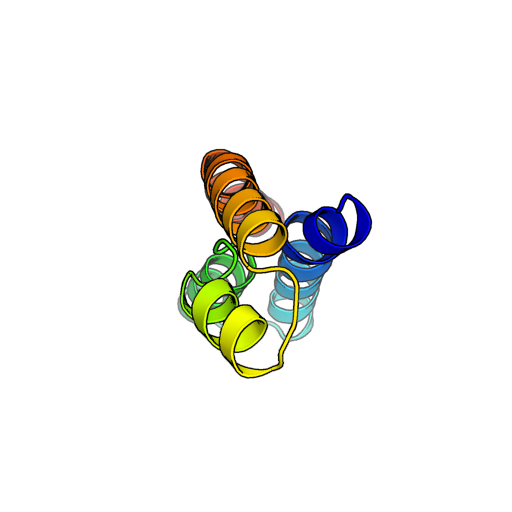71 1.00 96.06 84 LEU A CA 1
ATOM 591 C C . LEU A 1 84 ? -14.964 1.895 11.779 1.00 96.06 84 LEU A C 1
ATOM 593 O O . LEU A 1 84 ? -15.912 1.126 11.931 1.00 96.06 84 LEU A O 1
ATOM 597 N N . ALA A 1 85 ? -13.832 1.815 12.483 1.00 88.88 85 ALA A N 1
ATOM 598 C CA . ALA A 1 85 ? -13.591 0.923 13.621 1.00 88.88 85 ALA A CA 1
ATOM 599 C C . ALA A 1 85 ? -14.115 1.525 14.931 1.00 88.88 85 ALA A C 1
ATOM 601 O O . ALA A 1 85 ? -14.657 0.746 15.745 1.00 88.88 85 ALA A O 1
#

Sequence (85 aa):
AALFMTIRHAVLPLLAVALVLWLALAPAQQAVIVAFAALPTASSAYVLAVRMGGHGGFVAGLVTLSTLIAMAGLPLALALLRALA

Foldseek 3Di:
DVVVLCCQQPVQLVVLLVVCVVVVPDPVVSLVSSLVSLDFDDPCVLVVQVVVVHDSVVVNVRRVVRNVSSVVSNVVSNVVSVVVD